Protein AF-T0VIP3-F1 (afdb_monomer_lite)

InterPro domains:
  IPR009057 Homedomain-like superfamily [SSF46689] (3-85)
  IPR052057 IS150/IS1296 orfA-like [PTHR33795] (7-95)
  IPR055247 Insertion element IS150 protein InsJ-like, helix-turn-helix domain [PF13518] (5-44)

Secondary structure (DSSP, 8-state):
-----HHHHHHHTT-S-HHHHHHHHHHHHHHSS------SSPPPTTHHHHHHHT--HHHHHHHHHHHHHHHHHHHHHHHHHHHHHHHHHHHHHHHHHHHSS----------

Sequence (111 aa):
TTDLTYEAVARKFEITNFTLLASWVNHFKIYGEVPISKKRGRRKKLESIASAMTQNPNDSQRIKELEQELRYAQIEVAYLKGLRRLEKNALMNKNQDSSTVSVKPSNSKKS

Structure (mmCIF, N/CA/C/O backbone):
data_AF-T0VIP3-F1
#
_entry.id   AF-T0VIP3-F1
#
loop_
_atom_site.group_PDB
_atom_site.id
_atom_site.type_symbol
_atom_site.label_atom_id
_atom_site.label_alt_id
_atom_site.label_comp_id
_atom_site.label_asym_id
_atom_site.label_entity_id
_atom_site.label_seq_id
_atom_site.pdbx_PDB_ins_code
_atom_site.Cartn_x
_atom_site.Cartn_y
_atom_site.Cartn_z
_atom_site.occupancy
_atom_site.B_iso_or_equiv
_atom_site.auth_seq_id
_atom_site.auth_comp_id
_atom_site.auth_asym_id
_atom_site.auth_atom_id
_atom_site.pdbx_PDB_model_num
ATOM 1 N N . THR A 1 1 ? 4.608 -31.051 -15.604 1.00 46.44 1 THR A N 1
ATOM 2 C CA . THR A 1 1 ? 5.028 -29.848 -16.353 1.00 46.44 1 THR A CA 1
ATOM 3 C C . THR A 1 1 ? 4.479 -29.987 -17.748 1.00 46.44 1 THR A C 1
ATOM 5 O O . THR A 1 1 ? 4.539 -31.079 -18.284 1.00 46.44 1 THR A O 1
ATOM 8 N N . THR A 1 2 ? 3.831 -28.968 -18.309 1.00 54.34 2 THR A N 1
ATOM 9 C CA . THR A 1 2 ? 3.441 -29.034 -19.724 1.00 54.34 2 THR A CA 1
ATOM 10 C C . THR A 1 2 ? 4.723 -28.998 -20.546 1.00 54.34 2 THR A C 1
ATOM 12 O O . THR A 1 2 ? 5.388 -27.961 -20.571 1.00 54.34 2 THR A O 1
ATOM 15 N N . ASP A 1 3 ? 5.090 -30.124 -21.152 1.00 67.62 3 ASP A N 1
ATOM 16 C CA . ASP A 1 3 ? 6.307 -30.274 -21.952 1.00 67.62 3 ASP A CA 1
ATOM 17 C C . ASP A 1 3 ? 6.117 -29.587 -23.309 1.00 67.62 3 ASP A C 1
ATOM 19 O O . ASP A 1 3 ? 5.908 -30.203 -24.350 1.00 67.62 3 ASP A O 1
ATOM 23 N N . LEU A 1 4 ? 6.114 -28.258 -23.275 1.00 77.12 4 LEU A N 1
ATOM 24 C CA . LEU A 1 4 ? 6.092 -27.406 -24.451 1.00 77.12 4 LEU A CA 1
ATOM 25 C C . LEU A 1 4 ? 7.504 -26.890 -24.690 1.00 77.12 4 LEU A C 1
ATOM 27 O O . LEU A 1 4 ? 8.155 -26.369 -23.781 1.00 77.12 4 LEU A O 1
ATOM 31 N N . THR A 1 5 ? 7.978 -27.012 -25.926 1.00 85.69 5 THR A N 1
ATOM 32 C CA . THR A 1 5 ? 9.254 -26.418 -26.316 1.00 85.69 5 THR A CA 1
ATOM 33 C C . THR A 1 5 ? 9.155 -24.894 -26.239 1.00 85.69 5 THR A C 1
ATOM 35 O O . THR A 1 5 ? 8.111 -24.304 -26.536 1.00 85.69 5 THR A O 1
ATOM 38 N N . TYR A 1 6 ? 10.254 -24.228 -25.870 1.00 87.94 6 TYR A N 1
ATOM 39 C CA . TYR A 1 6 ? 10.310 -22.759 -25.849 1.00 87.94 6 TYR A CA 1
ATOM 40 C C . TYR A 1 6 ? 9.940 -22.144 -27.202 1.00 87.94 6 TYR A C 1
ATOM 42 O O . TYR A 1 6 ? 9.376 -21.056 -27.257 1.00 87.94 6 TYR A O 1
ATOM 50 N N . GLU A 1 7 ? 10.205 -22.865 -28.288 1.00 85.69 7 GLU A N 1
ATOM 51 C CA . GLU A 1 7 ? 9.815 -22.481 -29.636 1.00 85.69 7 GLU A CA 1
ATOM 52 C C . GLU A 1 7 ? 8.291 -22.486 -29.834 1.00 85.69 7 GLU A C 1
ATOM 54 O O . GLU A 1 7 ? 7.740 -21.507 -30.336 1.00 85.69 7 GLU A O 1
ATOM 59 N N . ALA A 1 8 ? 7.591 -23.540 -29.402 1.00 87.94 8 ALA A N 1
ATOM 60 C CA . ALA A 1 8 ? 6.133 -23.616 -29.501 1.00 87.94 8 ALA A CA 1
ATOM 61 C C . ALA A 1 8 ? 5.455 -22.499 -28.692 1.00 87.94 8 ALA A C 1
ATOM 63 O O . ALA A 1 8 ? 4.498 -21.876 -29.154 1.00 87.94 8 ALA A O 1
ATOM 64 N N . VAL A 1 9 ? 5.993 -22.202 -27.506 1.00 89.62 9 VAL A N 1
ATOM 65 C CA . VAL A 1 9 ? 5.527 -21.089 -26.672 1.00 89.62 9 VAL A CA 1
ATOM 66 C C . VAL A 1 9 ? 5.791 -19.751 -27.366 1.00 89.62 9 VAL A C 1
ATOM 68 O O . VAL A 1 9 ? 4.882 -18.932 -27.462 1.00 89.62 9 VAL A O 1
ATOM 71 N N . ALA A 1 10 ? 6.990 -19.537 -27.912 1.00 89.00 10 ALA A N 1
ATOM 72 C CA . ALA A 1 10 ? 7.323 -18.301 -28.614 1.00 89.00 10 ALA A CA 1
ATOM 73 C C . ALA A 1 10 ? 6.397 -18.047 -29.813 1.00 89.00 10 ALA A C 1
ATOM 75 O O . ALA A 1 10 ? 5.889 -16.937 -29.951 1.00 89.00 10 ALA A O 1
ATOM 76 N N . ARG A 1 11 ? 6.095 -19.076 -30.620 1.00 88.19 11 ARG A N 1
ATOM 77 C CA . ARG A 1 11 ? 5.150 -18.961 -31.745 1.00 88.19 11 ARG A CA 1
ATOM 78 C C . ARG A 1 11 ? 3.736 -18.606 -31.284 1.00 88.19 11 ARG A C 1
ATOM 80 O O . ARG A 1 11 ? 3.110 -17.742 -31.883 1.00 88.19 11 ARG A O 1
ATOM 87 N N . LYS A 1 12 ? 3.243 -19.231 -30.207 1.00 89.06 12 LYS A N 1
ATOM 88 C CA . LYS A 1 12 ? 1.899 -18.971 -29.657 1.00 89.06 12 LYS A CA 1
ATOM 89 C C . LYS A 1 12 ? 1.711 -17.529 -29.177 1.00 89.06 12 LYS A C 1
ATOM 91 O O . LYS A 1 12 ? 0.593 -17.029 -29.196 1.00 89.06 12 LYS A O 1
ATOM 96 N N . PHE A 1 13 ? 2.781 -16.897 -28.707 1.00 87.81 13 PHE A N 1
ATOM 97 C CA . PHE A 1 13 ? 2.760 -15.531 -28.180 1.00 87.81 13 PHE A CA 1
ATOM 98 C C . PHE A 1 13 ? 3.404 -14.513 -29.128 1.00 87.81 13 PHE A C 1
ATOM 100 O O . PHE A 1 13 ? 3.686 -13.396 -28.703 1.00 87.81 13 PHE A O 1
ATOM 107 N N . GLU A 1 14 ? 3.669 -14.903 -30.381 1.00 86.81 14 GLU A N 1
ATOM 108 C CA . GLU A 1 14 ? 4.295 -14.056 -31.408 1.00 86.81 14 GLU A CA 1
ATOM 109 C C . GLU A 1 14 ? 5.607 -13.398 -30.937 1.00 86.81 14 GLU A C 1
ATOM 111 O O . GLU A 1 14 ? 5.995 -12.306 -31.354 1.00 86.81 14 GLU A O 1
ATOM 116 N N . ILE A 1 15 ? 6.331 -14.086 -30.051 1.00 86.00 15 ILE A N 1
ATOM 117 C CA . ILE A 1 15 ? 7.608 -13.620 -29.526 1.00 86.00 15 ILE A CA 1
ATOM 118 C C . ILE A 1 15 ? 8.668 -13.890 -30.588 1.00 86.00 15 ILE A C 1
ATOM 120 O O . ILE A 1 15 ? 8.992 -15.037 -30.889 1.00 86.00 15 ILE A O 1
ATOM 124 N N . THR A 1 16 ? 9.266 -12.820 -31.111 1.00 81.81 16 THR A N 1
ATOM 125 C CA . THR A 1 16 ? 10.254 -12.888 -32.201 1.00 81.81 16 THR A CA 1
ATOM 126 C C . THR A 1 16 ? 11.498 -13.698 -31.832 1.00 81.81 16 THR A C 1
ATOM 128 O O . THR A 1 16 ? 12.174 -14.237 -32.703 1.00 81.81 16 THR A O 1
ATOM 131 N N . ASN A 1 17 ? 11.828 -13.776 -30.541 1.00 83.44 17 ASN A N 1
ATOM 132 C CA . ASN A 1 17 ? 13.045 -14.417 -30.070 1.00 83.44 17 ASN A CA 1
ATOM 133 C C . ASN A 1 17 ? 12.770 -15.445 -28.960 1.00 83.44 17 ASN A C 1
ATOM 135 O O . ASN A 1 17 ? 12.601 -15.088 -27.796 1.00 83.44 17 ASN A O 1
ATOM 139 N N . PHE A 1 18 ? 12.808 -16.735 -29.296 1.00 84.62 18 PHE A N 1
ATOM 140 C CA . PHE A 1 18 ? 12.657 -17.823 -28.322 1.00 84.62 18 PHE A CA 1
ATOM 141 C C . PHE A 1 18 ? 13.792 -17.864 -27.276 1.00 84.62 18 PHE A C 1
ATOM 143 O O . PHE A 1 18 ? 13.581 -18.335 -26.159 1.00 84.62 18 PHE A O 1
ATOM 150 N N . THR A 1 19 ? 14.986 -17.338 -27.587 1.00 85.38 19 THR A N 1
ATOM 151 C CA . THR A 1 19 ? 16.100 -17.274 -26.617 1.00 85.38 19 THR A CA 1
ATOM 152 C C . THR A 1 19 ? 15.817 -16.282 -25.485 1.00 85.38 19 THR A C 1
ATOM 154 O O . THR A 1 19 ? 16.252 -16.496 -24.353 1.00 85.38 19 THR A O 1
ATOM 157 N N . LEU A 1 20 ? 15.009 -15.246 -25.751 1.00 85.00 20 LEU A N 1
ATOM 158 C CA . LEU A 1 20 ? 14.534 -14.309 -24.731 1.00 85.00 20 LEU A CA 1
ATOM 159 C C . LEU A 1 20 ? 13.661 -15.026 -23.696 1.00 85.00 20 LEU A C 1
ATOM 161 O O . LEU A 1 20 ? 13.815 -14.805 -22.497 1.00 85.00 20 LEU A O 1
ATOM 165 N N . LEU A 1 21 ? 12.806 -15.943 -24.155 1.00 87.88 21 LEU A N 1
ATOM 166 C CA . LEU A 1 21 ? 11.950 -16.744 -23.285 1.00 87.88 21 LEU A CA 1
ATOM 167 C C . LEU A 1 21 ? 12.778 -17.662 -22.373 1.00 87.88 21 LEU A C 1
ATOM 169 O O . LEU A 1 21 ? 12.521 -17.725 -21.172 1.00 87.88 21 LEU A O 1
ATOM 173 N N . ALA A 1 22 ? 13.809 -18.319 -22.912 1.00 87.88 22 ALA A N 1
ATOM 174 C CA . ALA A 1 22 ? 14.718 -19.144 -22.114 1.00 87.88 22 ALA A CA 1
ATOM 175 C C . ALA A 1 22 ? 15.463 -18.317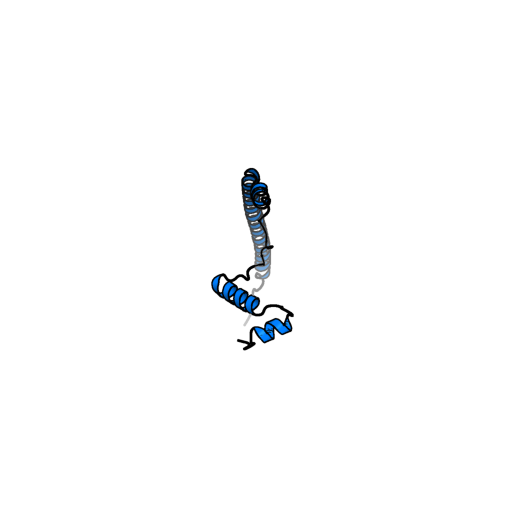 -21.047 1.00 87.88 22 ALA A C 1
ATOM 177 O O . ALA A 1 22 ? 15.582 -18.746 -19.898 1.00 87.88 22 ALA A O 1
ATOM 178 N N . SER A 1 23 ? 15.906 -17.104 -21.399 1.00 87.19 23 SER A N 1
ATOM 179 C CA . SER A 1 23 ? 16.529 -16.167 -20.456 1.00 87.19 23 SER A CA 1
ATOM 180 C C . SER A 1 23 ? 15.569 -15.750 -19.337 1.00 87.19 23 SER A C 1
ATOM 182 O O . SER A 1 23 ? 15.944 -15.801 -18.166 1.00 87.19 23 SER A O 1
ATOM 184 N N . TRP A 1 24 ? 14.318 -15.412 -19.667 1.00 90.25 24 TRP A N 1
ATOM 185 C CA . TRP A 1 24 ? 13.288 -15.065 -18.683 1.00 90.25 24 TRP A CA 1
ATOM 186 C C . TRP A 1 24 ? 12.979 -16.209 -17.726 1.00 90.25 24 TRP A C 1
ATOM 188 O O . TRP A 1 24 ? 12.898 -15.985 -16.521 1.00 90.25 24 TRP A O 1
ATOM 198 N N . VAL A 1 25 ? 12.856 -17.433 -18.241 1.00 89.88 25 VAL A N 1
ATOM 199 C CA . VAL A 1 25 ? 12.607 -18.612 -17.405 1.00 89.88 25 VAL A CA 1
ATOM 200 C C . VAL A 1 25 ? 13.785 -18.886 -16.477 1.00 89.88 25 VAL A C 1
ATOM 202 O O . VAL A 1 25 ? 13.574 -19.186 -15.304 1.00 89.88 25 VAL A O 1
ATOM 205 N N . ASN A 1 26 ? 15.023 -18.739 -16.954 1.00 90.25 26 ASN A N 1
ATOM 206 C CA . ASN A 1 26 ? 16.197 -18.874 -16.096 1.00 90.25 26 ASN A CA 1
ATOM 207 C C . ASN A 1 26 ? 16.238 -17.791 -15.006 1.00 90.25 26 ASN A C 1
ATOM 209 O O . ASN A 1 26 ? 16.473 -18.087 -13.840 1.00 90.25 26 ASN A O 1
ATOM 213 N N . HIS A 1 27 ? 15.952 -16.542 -15.368 1.00 88.75 27 HIS A N 1
ATOM 214 C CA . HIS A 1 27 ? 15.947 -15.428 -14.427 1.00 88.75 27 HIS A CA 1
ATOM 215 C C . HIS A 1 27 ? 14.858 -15.586 -13.358 1.00 88.75 27 HIS A C 1
ATOM 217 O O . HIS A 1 27 ? 15.127 -15.411 -12.175 1.00 88.75 27 HIS A O 1
ATOM 223 N N . PHE A 1 28 ? 13.662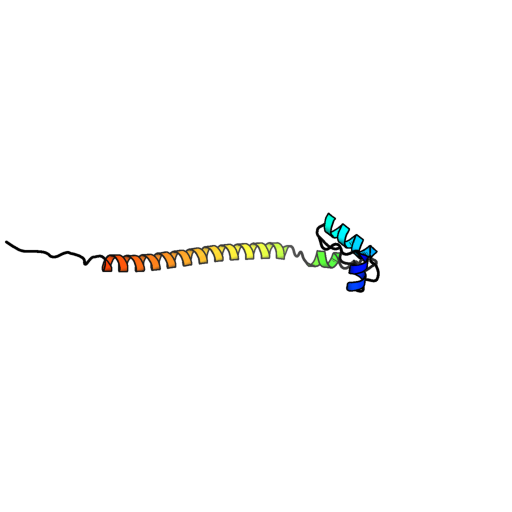 -16.024 -13.753 1.00 90.50 28 PHE A N 1
ATOM 224 C CA . PHE A 1 28 ? 12.584 -16.333 -12.820 1.00 90.50 28 PHE A CA 1
ATOM 2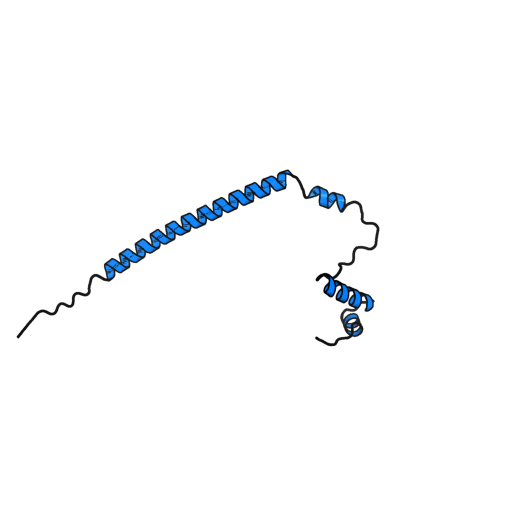25 C C . PHE A 1 28 ? 12.953 -17.475 -11.864 1.00 90.50 28 PHE A C 1
ATOM 227 O O . PHE A 1 28 ? 12.655 -17.397 -10.679 1.00 90.50 28 PHE A O 1
ATOM 234 N N . LYS A 1 29 ? 13.652 -18.515 -12.339 1.00 91.62 29 LYS A N 1
ATOM 235 C CA . LYS A 1 29 ? 14.128 -19.608 -11.472 1.00 91.62 29 LYS A CA 1
ATOM 236 C C . LYS A 1 29 ? 15.136 -19.142 -10.421 1.00 91.62 29 LYS A C 1
ATOM 238 O O . LYS A 1 29 ? 15.141 -19.684 -9.324 1.00 91.62 29 LYS A O 1
ATOM 243 N N . ILE A 1 30 ? 15.993 -18.179 -10.762 1.00 91.38 30 ILE A N 1
ATOM 244 C CA . ILE A 1 30 ? 17.053 -17.693 -9.868 1.00 91.38 30 ILE A CA 1
ATOM 245 C C . ILE A 1 30 ? 16.520 -16.632 -8.897 1.00 91.38 30 ILE A C 1
ATOM 247 O O . ILE A 1 30 ? 16.837 -16.676 -7.713 1.00 91.38 30 ILE A O 1
ATOM 251 N N . TYR A 1 31 ? 15.721 -15.684 -9.388 1.00 90.69 31 TYR A N 1
ATOM 252 C CA . TYR A 1 31 ? 15.339 -14.480 -8.641 1.00 90.69 31 TYR A CA 1
ATOM 253 C C . TYR A 1 31 ? 13.857 -14.435 -8.246 1.00 90.69 31 TYR A C 1
ATOM 255 O O . TYR A 1 31 ? 13.455 -13.551 -7.499 1.00 90.69 31 TYR A O 1
ATOM 263 N N . GLY A 1 32 ? 13.025 -15.349 -8.751 1.00 91.38 32 GLY A N 1
ATOM 264 C CA . GLY A 1 32 ? 11.571 -15.320 -8.552 1.00 91.38 32 GLY A CA 1
ATOM 265 C C . GLY A 1 32 ? 10.850 -14.238 -9.363 1.00 91.38 32 GLY A C 1
ATOM 266 O O . GLY A 1 32 ? 9.634 -14.098 -9.254 1.00 91.38 32 GLY A O 1
ATOM 267 N N . GLU A 1 33 ? 11.572 -13.484 -10.197 1.00 87.50 33 GLU A N 1
ATOM 268 C CA . GLU A 1 33 ? 11.028 -12.384 -10.990 1.00 87.50 33 GLU A CA 1
ATOM 269 C C . GLU A 1 33 ? 11.533 -12.392 -12.441 1.00 87.50 33 GLU A C 1
ATOM 271 O O . GLU A 1 33 ? 12.704 -12.653 -12.746 1.00 87.50 33 GLU A O 1
ATOM 276 N N . VAL A 1 34 ? 10.619 -12.096 -13.369 1.00 84.94 34 VAL A N 1
ATOM 277 C CA . VAL A 1 34 ? 10.943 -11.925 -14.790 1.00 84.94 34 VAL A CA 1
ATOM 278 C C . VAL A 1 34 ? 11.530 -10.525 -14.982 1.00 84.94 34 VAL A C 1
ATOM 280 O O . VAL A 1 34 ? 10.933 -9.546 -14.528 1.00 84.94 34 VAL A O 1
ATOM 283 N N . PRO A 1 35 ? 12.678 -10.385 -15.665 1.00 78.50 35 PRO A N 1
ATOM 284 C CA . PRO A 1 35 ? 13.313 -9.091 -15.821 1.00 78.50 35 PRO A CA 1
ATOM 285 C C . PRO A 1 35 ? 12.461 -8.218 -16.744 1.00 78.50 35 PRO A C 1
ATOM 287 O O . PRO A 1 35 ? 12.311 -8.502 -17.934 1.00 78.50 35 PRO A O 1
ATOM 290 N N . ILE A 1 36 ? 11.924 -7.121 -16.207 1.00 78.19 36 ILE A N 1
ATOM 291 C CA . ILE A 1 36 ? 11.248 -6.102 -17.012 1.00 78.19 36 ILE A CA 1
ATOM 292 C C . ILE A 1 36 ? 12.304 -5.475 -17.920 1.00 78.19 36 ILE A C 1
ATOM 294 O O . ILE A 1 36 ? 13.326 -4.976 -17.441 1.00 78.19 36 ILE A O 1
ATOM 298 N N . SER A 1 37 ? 12.067 -5.519 -19.235 1.00 68.38 37 SER A N 1
ATOM 299 C CA . SER A 1 37 ? 12.963 -4.945 -20.240 1.00 68.38 37 SER A CA 1
ATOM 300 C C . SER A 1 37 ? 13.259 -3.483 -19.903 1.00 68.38 37 SER A C 1
ATOM 302 O O . SER A 1 37 ? 12.450 -2.586 -20.153 1.00 68.38 37 SER A O 1
ATOM 304 N N . LYS A 1 38 ? 14.440 -3.225 -19.332 1.00 68.19 38 LYS A N 1
ATOM 305 C CA . LYS A 1 38 ? 14.913 -1.865 -19.078 1.00 68.19 38 LYS A CA 1
ATOM 306 C C . LYS A 1 38 ? 15.101 -1.207 -20.439 1.00 68.19 38 LYS A C 1
ATOM 308 O O . LYS A 1 38 ? 15.772 -1.771 -21.302 1.00 68.19 38 LYS A O 1
ATOM 313 N N . LYS A 1 39 ? 14.493 -0.032 -20.646 1.00 64.31 39 LYS A N 1
ATOM 314 C CA . LYS A 1 39 ? 14.637 0.730 -21.895 1.00 64.31 39 LYS A CA 1
ATOM 315 C C . LYS A 1 39 ? 16.128 0.843 -22.224 1.00 64.31 39 LYS A C 1
ATOM 317 O O . LYS A 1 39 ? 16.887 1.434 -21.457 1.00 64.31 39 LYS A O 1
ATOM 322 N N . ARG A 1 40 ? 16.549 0.219 -23.327 1.00 57.22 40 ARG A N 1
ATOM 323 C CA . ARG A 1 40 ? 17.939 0.212 -23.791 1.00 57.22 40 ARG A CA 1
ATOM 324 C C . ARG A 1 40 ? 18.367 1.659 -24.052 1.00 57.22 40 ARG A C 1
ATOM 326 O O . ARG A 1 40 ? 17.837 2.307 -24.947 1.00 57.22 40 ARG A O 1
ATOM 333 N N . GLY A 1 41 ? 19.288 2.170 -23.237 1.00 66.56 41 GLY A N 1
ATOM 334 C CA . GLY A 1 41 ? 19.774 3.549 -23.298 1.00 66.56 41 GLY A CA 1
ATOM 335 C C . GLY A 1 41 ? 20.421 4.006 -21.987 1.00 66.56 41 GLY A C 1
ATOM 336 O O . GLY A 1 41 ? 20.298 3.353 -20.950 1.00 66.56 41 GLY A O 1
ATOM 337 N N . ARG A 1 42 ? 21.124 5.145 -22.026 1.00 66.75 42 ARG A N 1
ATOM 338 C CA . ARG A 1 42 ? 21.672 5.815 -20.835 1.00 66.75 42 ARG A CA 1
ATOM 339 C C . ARG A 1 42 ? 20.508 6.165 -19.906 1.00 66.75 42 ARG A C 1
ATOM 341 O O . ARG A 1 42 ? 19.602 6.885 -20.325 1.00 66.75 42 ARG A O 1
ATOM 348 N N . ARG A 1 43 ? 20.519 5.680 -18.656 1.00 61.50 43 ARG A N 1
ATOM 349 C CA . ARG A 1 43 ? 19.528 6.112 -17.658 1.00 61.50 43 ARG A CA 1
ATOM 350 C C . ARG A 1 43 ? 19.567 7.640 -17.594 1.00 61.50 43 ARG A C 1
ATOM 352 O O . ARG A 1 43 ? 20.631 8.211 -17.348 1.00 61.50 43 ARG A O 1
ATOM 359 N N . LYS A 1 44 ? 18.441 8.315 -17.854 1.00 58.94 44 LYS A N 1
ATOM 360 C CA . LYS A 1 44 ? 18.346 9.751 -17.571 1.00 58.94 44 LYS A CA 1
ATOM 361 C C . LYS A 1 44 ? 18.588 9.915 -16.069 1.00 58.94 44 LYS A C 1
ATOM 363 O O . LYS A 1 44 ? 18.062 9.135 -15.277 1.00 58.94 44 LYS A O 1
ATOM 368 N N . LYS A 1 45 ? 19.382 10.915 -15.682 1.00 58.69 45 LYS A N 1
ATOM 369 C CA . LYS A 1 45 ? 19.597 11.359 -14.294 1.00 58.69 45 LYS A CA 1
ATOM 370 C C . LYS A 1 45 ? 18.302 11.987 -13.740 1.00 58.69 45 LYS A C 1
ATOM 372 O O . LYS A 1 45 ? 18.258 13.158 -13.410 1.00 58.69 45 LYS A O 1
ATOM 377 N N . LEU A 1 46 ? 17.214 11.228 -13.773 1.00 57.12 46 LEU A N 1
ATOM 378 C CA . LEU A 1 46 ? 15.886 11.562 -13.260 1.00 57.12 46 LEU A CA 1
ATOM 379 C C . LEU A 1 46 ? 15.474 10.547 -12.190 1.00 57.12 46 LEU A C 1
ATOM 381 O O . LEU A 1 46 ? 14.813 10.925 -11.236 1.00 57.12 46 LEU A O 1
ATOM 385 N N . GLU A 1 47 ? 15.966 9.306 -12.265 1.00 55.12 47 GLU A N 1
ATOM 386 C CA . GLU A 1 47 ? 15.796 8.300 -11.202 1.00 55.12 47 GLU A CA 1
ATOM 387 C C . GLU A 1 47 ? 16.427 8.756 -9.872 1.00 55.12 47 GLU A C 1
ATOM 389 O O . GLU A 1 47 ? 15.879 8.508 -8.805 1.00 55.12 47 GLU A O 1
ATOM 394 N N . SER A 1 48 ? 17.538 9.509 -9.915 1.00 53.72 48 SER A N 1
ATOM 395 C CA . SER A 1 48 ? 18.128 10.084 -8.695 1.00 53.72 48 SER A CA 1
ATOM 396 C C . SER A 1 48 ? 17.297 11.226 -8.110 1.00 53.72 48 SER A C 1
ATOM 398 O O . SER A 1 48 ? 17.447 11.533 -6.936 1.00 53.72 48 SER A O 1
ATOM 400 N N . ILE A 1 49 ? 16.456 11.877 -8.921 1.00 54.38 49 ILE A N 1
ATOM 401 C CA . ILE A 1 49 ? 15.558 12.943 -8.463 1.00 54.38 49 ILE A CA 1
ATOM 402 C C . ILE A 1 49 ? 14.279 12.311 -7.910 1.00 54.38 49 ILE A C 1
ATOM 404 O O . ILE A 1 49 ? 13.834 12.712 -6.846 1.00 54.38 49 ILE A O 1
ATOM 408 N N . ALA A 1 50 ? 13.747 11.266 -8.552 1.00 54.88 50 ALA A N 1
ATOM 409 C CA . ALA A 1 50 ? 12.581 10.532 -8.061 1.00 54.88 50 ALA A CA 1
ATOM 410 C C . ALA A 1 50 ? 12.828 9.889 -6.683 1.00 54.88 50 ALA A C 1
ATOM 412 O O . ALA A 1 50 ? 11.994 10.042 -5.799 1.00 54.88 50 ALA A O 1
ATOM 413 N N . SER A 1 51 ? 13.992 9.262 -6.456 1.00 52.91 51 SER A N 1
ATOM 414 C CA . SER A 1 51 ? 14.350 8.739 -5.124 1.00 52.91 51 SER A CA 1
ATOM 415 C C . SER A 1 51 ? 14.675 9.827 -4.093 1.00 52.91 51 SER A C 1
ATOM 417 O O . SER A 1 51 ? 14.540 9.577 -2.899 1.00 52.91 51 SER A O 1
ATOM 419 N N . ALA A 1 52 ? 15.089 11.023 -4.524 1.00 53.59 52 ALA A N 1
ATOM 420 C CA . ALA A 1 52 ? 15.341 12.154 -3.627 1.00 53.59 52 ALA A CA 1
ATOM 421 C C . ALA A 1 52 ? 14.059 12.935 -3.273 1.00 53.59 52 ALA A C 1
ATOM 423 O O . ALA A 1 52 ? 13.998 13.557 -2.219 1.00 53.59 52 ALA A O 1
ATOM 424 N N . MET A 1 53 ? 13.029 12.887 -4.124 1.00 53.84 53 MET A N 1
ATOM 425 C CA . MET A 1 53 ? 11.768 13.615 -3.932 1.00 53.84 53 MET A CA 1
ATOM 426 C C . MET A 1 53 ? 10.833 12.942 -2.915 1.00 53.84 53 MET A C 1
ATOM 428 O O . MET A 1 53 ? 9.931 13.586 -2.394 1.00 53.84 53 MET A O 1
ATOM 432 N N . THR A 1 54 ? 11.015 11.648 -2.636 1.00 55.50 54 THR A N 1
ATOM 433 C CA . THR A 1 54 ? 10.062 10.837 -1.854 1.00 55.50 54 THR A CA 1
ATOM 434 C C . THR A 1 54 ? 10.427 10.651 -0.387 1.00 55.50 54 THR A C 1
ATOM 436 O O . THR A 1 54 ? 9.773 9.872 0.298 1.00 55.50 54 THR A O 1
ATOM 439 N N . GLN A 1 55 ? 11.482 11.289 0.112 1.00 58.16 55 GLN A N 1
ATOM 440 C CA . GLN A 1 55 ? 11.906 11.151 1.507 1.00 58.16 55 GLN A CA 1
ATOM 441 C C . GLN A 1 55 ? 12.027 12.539 2.130 1.00 58.16 55 GLN A C 1
ATOM 443 O O . GLN A 1 55 ? 13.125 13.001 2.435 1.00 58.16 55 GLN A O 1
ATOM 448 N N . ASN A 1 56 ? 10.896 13.233 2.289 1.00 68.44 56 ASN A N 1
ATOM 449 C CA . ASN A 1 56 ? 10.884 14.395 3.162 1.00 68.44 56 ASN A CA 1
ATOM 450 C C . ASN A 1 56 ? 11.065 13.862 4.596 1.00 68.44 56 ASN A C 1
ATOM 452 O O . ASN A 1 56 ? 10.256 13.041 5.036 1.00 68.44 56 ASN A O 1
ATOM 456 N N . PRO A 1 57 ? 12.119 14.242 5.337 1.00 66.25 57 PRO A N 1
ATOM 457 C CA . PRO A 1 57 ? 12.349 13.728 6.690 1.00 66.25 57 PRO A CA 1
ATOM 458 C C . PRO A 1 57 ? 11.155 13.988 7.624 1.00 66.25 57 PRO A C 1
ATOM 460 O O . PRO A 1 57 ? 10.889 13.187 8.522 1.00 66.25 57 PRO A O 1
ATOM 463 N N . ASN A 1 58 ? 10.384 15.045 7.348 1.00 79.12 58 ASN A N 1
ATOM 464 C CA . ASN A 1 58 ? 9.148 15.365 8.056 1.00 79.12 58 ASN A CA 1
ATOM 465 C C . ASN A 1 58 ? 8.025 14.350 7.786 1.00 79.12 58 ASN A C 1
ATOM 467 O O . ASN A 1 58 ? 7.238 14.070 8.688 1.00 79.12 58 ASN A O 1
ATOM 471 N N . ASP A 1 59 ? 7.966 13.746 6.594 1.00 84.62 59 ASP A N 1
ATOM 472 C CA . ASP A 1 59 ? 6.944 12.743 6.268 1.00 84.62 59 ASP A CA 1
ATOM 473 C C . ASP A 1 59 ? 7.126 11.495 7.134 1.00 84.62 59 ASP A C 1
ATOM 475 O O . ASP A 1 59 ? 6.150 10.927 7.610 1.00 84.62 59 ASP A O 1
ATOM 479 N N . SER A 1 60 ? 8.371 11.096 7.422 1.00 86.56 60 SER A N 1
ATOM 480 C CA . SER A 1 60 ? 8.633 9.951 8.304 1.00 86.56 60 SER A CA 1
ATOM 481 C C . SER A 1 60 ? 8.137 10.195 9.731 1.00 86.56 60 SER A C 1
ATOM 483 O O . SER A 1 60 ? 7.585 9.290 10.358 1.00 86.56 60 SER A O 1
ATOM 485 N N . GLN A 1 61 ? 8.308 11.415 10.246 1.00 90.75 61 GLN A N 1
ATOM 486 C CA . GLN A 1 61 ? 7.795 11.799 11.563 1.00 90.75 61 GLN A CA 1
ATOM 487 C C . GLN A 1 61 ? 6.268 11.842 11.557 1.00 90.75 61 GLN A C 1
ATOM 489 O O . GLN A 1 61 ? 5.637 11.232 12.418 1.00 90.75 61 GLN A O 1
ATOM 494 N N . ARG A 1 62 ? 5.676 12.460 10.530 1.00 93.94 62 ARG A N 1
ATOM 495 C CA . ARG A 1 62 ? 4.225 12.549 10.380 1.00 93.94 62 ARG A CA 1
ATOM 496 C C . ARG A 1 62 ? 3.560 11.178 10.261 1.00 93.94 62 ARG A C 1
ATOM 498 O O . ARG A 1 62 ? 2.499 10.961 10.837 1.00 93.94 62 ARG A O 1
ATOM 505 N N . ILE A 1 63 ? 4.186 10.243 9.545 1.00 94.12 63 ILE A N 1
ATOM 506 C CA . ILE A 1 63 ? 3.713 8.857 9.440 1.00 94.12 63 ILE A CA 1
ATOM 507 C C . ILE A 1 63 ? 3.714 8.193 10.821 1.00 94.12 6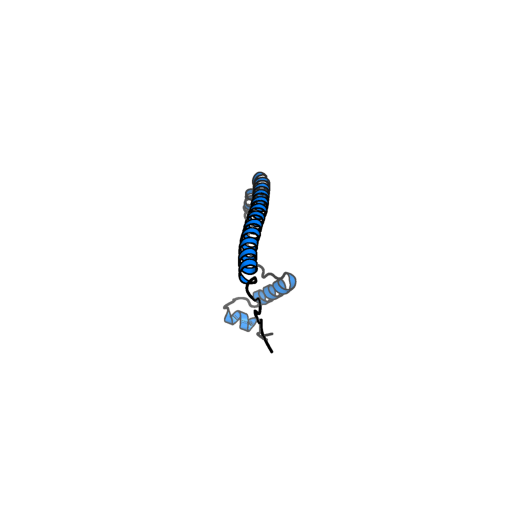3 ILE A C 1
ATOM 509 O O . ILE A 1 63 ? 2.703 7.610 11.202 1.00 94.12 63 ILE A O 1
ATOM 513 N N . LYS A 1 64 ? 4.794 8.330 11.603 1.00 95.38 64 LYS A N 1
ATOM 514 C CA . LYS A 1 64 ? 4.871 7.758 12.961 1.00 95.38 64 LYS A CA 1
ATOM 515 C C . LYS A 1 64 ? 3.798 8.315 13.898 1.00 95.38 64 LYS A C 1
ATOM 517 O O . LYS A 1 64 ? 3.209 7.551 14.658 1.00 95.38 64 LYS A O 1
ATOM 522 N N . GLU A 1 65 ? 3.533 9.620 13.838 1.00 96.50 65 GLU A N 1
ATOM 523 C CA . GLU A 1 6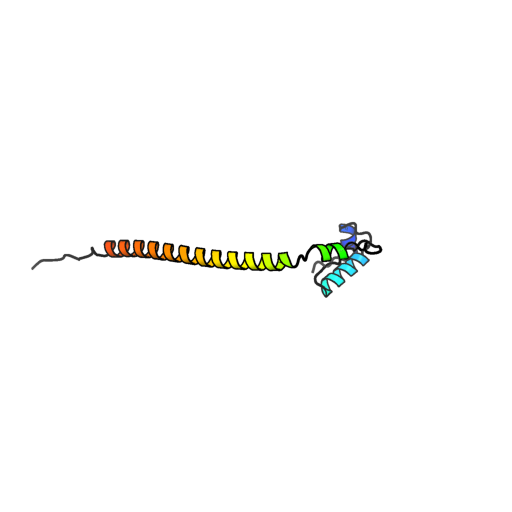5 ? 2.454 10.255 14.607 1.00 96.50 65 GLU A CA 1
ATOM 524 C C . GLU A 1 65 ? 1.090 9.657 14.248 1.00 96.50 65 GLU A C 1
ATOM 526 O O . GLU A 1 65 ? 0.357 9.212 15.131 1.00 96.50 65 GLU A O 1
ATOM 531 N N . LEU A 1 66 ? 0.775 9.568 12.951 1.00 97.94 66 LEU A N 1
ATOM 532 C CA . LEU A 1 66 ? -0.495 9.009 12.481 1.00 97.94 66 LEU A CA 1
ATOM 533 C C . LEU A 1 66 ? -0.647 7.528 12.844 1.00 97.94 66 LEU A C 1
ATOM 535 O O . LEU A 1 66 ? -1.730 7.090 13.229 1.00 97.94 66 LEU A O 1
ATOM 539 N N . GLU A 1 67 ? 0.429 6.745 12.761 1.00 97.38 67 GLU A N 1
ATOM 540 C CA . GLU A 1 67 ? 0.429 5.347 13.200 1.00 97.38 67 GLU A CA 1
ATOM 541 C C . GLU A 1 67 ? 0.144 5.222 14.701 1.00 97.38 67 GLU A C 1
ATOM 543 O O . GLU A 1 67 ? -0.576 4.312 15.124 1.00 97.38 67 GLU A O 1
ATOM 548 N N . GLN A 1 68 ? 0.685 6.130 15.513 1.00 98.12 68 GLN A N 1
ATOM 549 C CA . GLN A 1 68 ? 0.449 6.155 16.951 1.00 98.12 68 GLN A CA 1
ATOM 550 C C . GLN A 1 68 ? -0.997 6.548 17.283 1.00 98.12 68 GLN A C 1
ATOM 552 O O . GLN A 1 68 ? -1.642 5.865 18.082 1.00 98.12 68 GLN A O 1
ATOM 557 N N . GLU A 1 69 ? -1.530 7.592 16.646 1.00 97.88 69 GLU A N 1
ATOM 558 C CA . GLU A 1 69 ? -2.935 7.996 16.783 1.00 97.88 69 GLU A CA 1
ATOM 559 C C . GLU A 1 69 ? -3.884 6.853 16.401 1.00 97.88 69 GLU A C 1
ATOM 561 O O . GLU A 1 69 ? -4.832 6.547 17.129 1.00 97.88 69 GLU A O 1
ATOM 566 N N . LEU A 1 70 ? -3.591 6.156 15.301 1.00 98.31 70 LEU A N 1
ATOM 567 C CA . LEU A 1 70 ? -4.389 5.028 14.834 1.00 98.31 70 LEU A CA 1
ATOM 568 C C . LEU A 1 70 ? -4.380 3.872 15.843 1.00 98.31 70 LEU A C 1
ATOM 570 O O . LEU A 1 70 ? -5.435 3.296 16.118 1.00 98.31 70 LEU A O 1
ATOM 574 N N . ARG A 1 71 ? -3.226 3.556 16.444 1.00 98.25 71 ARG A N 1
ATOM 575 C CA . ARG A 1 71 ? -3.131 2.545 17.513 1.00 98.25 71 ARG A CA 1
ATOM 576 C C . ARG A 1 71 ? -3.972 2.925 18.728 1.00 98.25 71 ARG A C 1
ATOM 578 O O . ARG A 1 71 ? -4.712 2.079 19.228 1.00 98.25 71 ARG A O 1
ATOM 585 N N . TYR A 1 72 ? -3.902 4.178 19.181 1.00 98.38 72 TYR A N 1
ATOM 586 C CA . TYR A 1 72 ? -4.726 4.645 20.298 1.00 98.38 72 TYR A CA 1
ATOM 587 C C . TYR A 1 72 ? -6.220 4.544 19.984 1.00 98.38 72 TYR A C 1
ATOM 589 O O . TYR A 1 72 ? -6.975 3.991 20.782 1.00 98.38 72 TYR A O 1
ATOM 597 N N . ALA A 1 73 ? -6.641 4.982 18.796 1.00 98.38 73 ALA A N 1
ATOM 598 C CA . ALA A 1 73 ? -8.035 4.887 18.372 1.00 98.38 73 ALA A CA 1
ATOM 599 C C . ALA A 1 73 ? -8.527 3.429 18.302 1.00 98.38 73 ALA A C 1
ATOM 601 O O . ALA A 1 73 ? -9.654 3.130 18.698 1.00 98.38 73 ALA A O 1
ATOM 602 N N . GLN A 1 74 ? -7.690 2.497 17.837 1.00 98.38 74 GLN A N 1
ATOM 603 C CA . GLN A 1 74 ? -8.023 1.070 17.816 1.00 98.38 74 GLN A CA 1
ATOM 604 C C . GLN A 1 74 ? -8.218 0.493 19.221 1.00 98.38 74 GLN A C 1
ATOM 606 O O . GLN A 1 74 ? -9.170 -0.263 19.433 1.00 98.38 74 GLN A O 1
ATOM 611 N N . ILE A 1 75 ? -7.346 0.855 20.167 1.00 98.50 75 ILE A N 1
ATOM 612 C CA . ILE A 1 75 ? -7.454 0.434 21.569 1.00 98.50 75 ILE A CA 1
ATOM 613 C C . ILE A 1 75 ? -8.748 0.976 22.181 1.00 98.50 75 ILE A C 1
ATOM 615 O O . ILE A 1 75 ? -9.519 0.199 22.744 1.00 98.50 75 ILE A O 1
ATOM 619 N N . GLU A 1 76 ? -9.033 2.267 22.004 1.00 97.88 76 GLU A N 1
ATOM 620 C CA . GLU A 1 76 ? -10.247 2.909 22.521 1.00 97.88 76 GLU A CA 1
ATOM 621 C C . GLU A 1 76 ? -11.515 2.244 21.965 1.00 97.88 76 GLU A C 1
ATOM 623 O O . GLU A 1 76 ? -12.415 1.841 22.701 1.00 97.88 76 GLU A O 1
ATOM 628 N N . VAL A 1 77 ? -11.567 2.022 20.649 1.00 98.19 77 VAL A N 1
ATOM 629 C CA . VAL A 1 77 ? -12.703 1.349 20.007 1.00 98.19 77 VAL A CA 1
ATOM 630 C C . VAL A 1 77 ? -12.870 -0.084 20.514 1.00 98.19 77 VAL A C 1
ATOM 632 O O . VAL A 1 77 ? -14.003 -0.536 20.708 1.00 98.19 77 VAL A O 1
ATOM 635 N N . ALA A 1 78 ? -11.776 -0.823 20.707 1.00 97.94 78 ALA A N 1
ATOM 636 C CA . ALA A 1 78 ? -11.828 -2.175 21.255 1.00 97.94 78 ALA A CA 1
ATOM 637 C C . ALA A 1 78 ? -12.350 -2.173 22.700 1.00 97.94 78 ALA A C 1
ATOM 639 O O . ALA A 1 78 ? -13.225 -2.979 23.028 1.00 97.94 78 ALA A O 1
ATOM 640 N N . TYR A 1 79 ? -11.883 -1.232 23.521 1.00 97.81 79 TYR A N 1
ATOM 641 C CA . TYR A 1 79 ? -12.317 -1.049 24.902 1.00 97.81 79 TYR A CA 1
ATOM 642 C C . TYR A 1 79 ? -13.816 -0.727 24.997 1.00 97.81 79 TYR A C 1
ATOM 644 O O . TYR A 1 79 ? -14.566 -1.460 25.647 1.00 97.81 79 TYR A O 1
ATOM 652 N N . LEU A 1 80 ? -14.297 0.275 24.254 1.00 98.12 80 LEU A N 1
ATOM 653 C CA . LEU A 1 80 ? -15.714 0.658 24.230 1.00 98.12 80 LEU A CA 1
ATOM 654 C C . LEU A 1 80 ? -16.618 -0.471 23.710 1.00 98.12 80 LEU A C 1
ATOM 656 O O . LEU A 1 80 ? -17.718 -0.699 24.223 1.00 98.12 80 LEU A O 1
ATOM 660 N N . LYS A 1 81 ? -16.159 -1.225 22.702 1.00 97.69 81 LYS A N 1
ATOM 661 C CA . LYS A 1 81 ? -16.865 -2.429 22.232 1.00 97.69 81 LYS A CA 1
ATOM 662 C C . LYS A 1 81 ? -16.904 -3.515 23.309 1.00 97.69 81 LYS A C 1
ATOM 664 O O . LYS A 1 81 ? -17.910 -4.219 23.399 1.00 97.69 81 LYS A O 1
ATOM 669 N N . GLY A 1 82 ? -15.845 -3.657 24.102 1.00 96.06 82 GLY A N 1
ATOM 670 C CA . GLY A 1 82 ? -15.782 -4.563 25.248 1.00 96.06 82 GLY A CA 1
ATOM 671 C C . GLY A 1 82 ? -16.826 -4.221 26.308 1.00 96.06 82 GLY A C 1
ATOM 672 O O . GLY A 1 82 ? -17.628 -5.084 26.668 1.00 96.06 82 GLY A O 1
ATOM 673 N N . LEU A 1 83 ? -16.897 -2.953 26.723 1.00 96.25 83 LEU A N 1
ATOM 674 C CA . LEU A 1 83 ? -17.894 -2.475 27.688 1.00 96.25 83 LEU A CA 1
ATOM 675 C C . LEU A 1 83 ? -19.326 -2.745 27.215 1.00 96.25 83 LEU A C 1
ATOM 677 O O . LEU A 1 83 ? -20.118 -3.346 27.937 1.00 96.25 83 LEU A O 1
ATOM 681 N N . ARG A 1 84 ? -19.634 -2.426 25.954 1.00 94.94 84 ARG A N 1
ATOM 682 C CA . ARG A 1 84 ? -20.967 -2.676 25.385 1.00 94.94 84 ARG A CA 1
ATOM 683 C C . ARG A 1 84 ? -21.343 -4.161 25.385 1.00 94.94 84 ARG A C 1
ATOM 685 O O . ARG A 1 84 ? -22.508 -4.511 25.571 1.00 94.94 84 ARG A O 1
ATOM 692 N N . ARG A 1 85 ? -20.375 -5.054 25.145 1.00 94.19 85 ARG A N 1
ATOM 693 C CA . ARG A 1 85 ? -20.600 -6.508 25.214 1.00 94.19 85 ARG A CA 1
ATOM 694 C C . ARG A 1 85 ? -20.889 -6.949 26.645 1.00 94.19 85 ARG A C 1
ATOM 696 O O . ARG A 1 85 ? -21.808 -7.739 26.837 1.00 94.19 85 ARG A O 1
ATOM 703 N N . LEU A 1 86 ? -20.150 -6.429 27.623 1.00 93.56 86 LEU A N 1
ATOM 704 C CA . LEU A 1 86 ? -20.375 -6.724 29.039 1.00 93.56 86 LEU A CA 1
ATOM 705 C C . LEU A 1 86 ? -21.768 -6.279 29.490 1.00 93.56 86 LEU A C 1
ATOM 707 O O . LEU A 1 86 ? -22.505 -7.085 30.052 1.00 93.56 86 LEU A O 1
ATOM 711 N N . GLU A 1 87 ? -22.166 -5.049 29.167 1.00 92.56 87 GLU A N 1
ATOM 712 C CA . GLU A 1 87 ? -23.503 -4.528 29.477 1.00 92.56 87 GLU A CA 1
ATOM 713 C C . GLU A 1 87 ? -24.611 -5.377 28.843 1.00 92.56 87 GLU A C 1
ATOM 715 O O . GLU A 1 87 ? -25.564 -5.779 29.515 1.00 92.56 87 GLU A O 1
ATOM 720 N N . LYS A 1 88 ? -24.472 -5.711 27.551 1.00 91.94 88 LYS A N 1
ATOM 721 C CA . LYS A 1 88 ? -25.435 -6.566 26.845 1.00 91.94 88 LYS A CA 1
ATOM 722 C C . LYS A 1 88 ? -25.527 -7.958 27.477 1.00 91.94 88 LYS A C 1
ATOM 724 O O . LYS A 1 88 ? -26.630 -8.480 27.617 1.00 91.94 88 LYS A O 1
ATOM 729 N N . ASN A 1 89 ? -24.403 -8.555 27.869 1.00 87.81 89 ASN A N 1
ATOM 730 C CA . ASN A 1 89 ? -24.376 -9.877 28.495 1.00 87.81 89 ASN A CA 1
ATOM 731 C C . ASN A 1 89 ? -25.002 -9.857 29.896 1.00 87.81 89 ASN A C 1
ATOM 733 O O . ASN A 1 89 ? -25.799 -10.735 30.214 1.00 87.81 89 ASN A O 1
ATOM 737 N N . ALA A 1 90 ? -24.718 -8.831 30.705 1.00 87.88 90 ALA A N 1
ATOM 738 C CA . ALA A 1 90 ? -25.344 -8.656 32.014 1.00 87.88 90 ALA A CA 1
ATOM 739 C C . ALA A 1 90 ? -26.872 -8.516 31.898 1.00 87.88 90 ALA A C 1
ATOM 741 O O . ALA A 1 90 ? -27.615 -9.121 32.671 1.00 87.88 90 ALA A O 1
ATOM 742 N N . LEU A 1 91 ? -27.350 -7.773 30.890 1.00 85.31 91 LEU A N 1
ATOM 743 C CA . LEU A 1 91 ? -28.777 -7.634 30.588 1.00 85.31 91 LEU A CA 1
ATOM 744 C C . LEU A 1 91 ? -29.429 -8.969 30.186 1.00 85.31 91 LEU A C 1
ATOM 746 O O . LEU A 1 91 ? -30.567 -9.237 30.560 1.00 85.31 91 LEU A O 1
ATOM 750 N N . MET A 1 92 ? -28.726 -9.795 29.415 1.00 79.62 92 MET A N 1
ATOM 751 C CA . MET A 1 92 ? -29.216 -11.112 29.001 1.00 79.62 92 MET A CA 1
ATOM 752 C C . MET A 1 92 ? -29.272 -12.085 30.184 1.00 79.62 92 MET A C 1
ATOM 754 O O . MET A 1 92 ? -30.279 -12.768 30.347 1.00 79.62 92 MET A O 1
ATOM 758 N N . ASN A 1 93 ? -28.243 -12.102 31.037 1.00 77.00 93 ASN A N 1
ATOM 759 C CA . ASN A 1 93 ? -28.176 -12.991 32.200 1.00 77.00 93 ASN A CA 1
ATOM 760 C C . ASN A 1 93 ? -29.305 -12.715 33.200 1.00 77.00 93 ASN A C 1
ATOM 762 O O . ASN A 1 93 ? -30.033 -13.634 33.557 1.00 77.00 93 ASN A O 1
ATOM 766 N N . LYS A 1 94 ? -29.570 -11.448 33.549 1.00 76.06 94 LYS A N 1
ATOM 767 C CA . LYS A 1 94 ? -30.685 -11.120 34.460 1.00 76.06 94 LYS A CA 1
ATOM 768 C C . LYS A 1 94 ? -32.063 -11.548 33.928 1.00 76.06 94 LYS A C 1
ATOM 770 O O . LYS A 1 94 ? -32.957 -11.861 34.712 1.00 76.06 94 LYS A O 1
ATOM 775 N N . ASN A 1 95 ? -32.252 -11.563 32.606 1.00 70.88 95 ASN A N 1
ATOM 776 C CA . ASN A 1 95 ? -33.501 -12.010 31.980 1.00 70.88 95 ASN A CA 1
ATOM 777 C C . ASN A 1 95 ? -33.627 -13.548 31.994 1.00 70.88 95 ASN A C 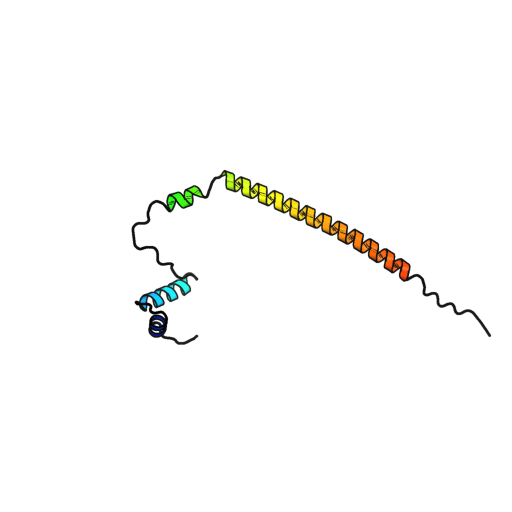1
ATOM 779 O O . ASN A 1 95 ? -34.736 -14.077 32.063 1.00 70.88 95 ASN A O 1
ATOM 783 N N . GLN A 1 96 ? -32.502 -14.270 31.949 1.00 68.69 96 GLN A N 1
ATOM 784 C CA . GLN A 1 96 ? -32.463 -15.728 32.118 1.00 68.69 96 GLN A CA 1
ATOM 785 C C . GLN A 1 96 ? -32.720 -16.125 33.578 1.00 68.69 96 GLN A C 1
ATOM 787 O O . GLN A 1 96 ? -33.544 -17.002 33.831 1.00 68.69 96 GLN A O 1
ATOM 792 N N . ASP A 1 97 ? -32.107 -15.431 34.539 1.00 57.78 97 ASP A N 1
ATOM 793 C CA . ASP A 1 97 ? -32.278 -15.705 35.975 1.00 57.78 97 ASP A CA 1
ATOM 794 C C . ASP A 1 97 ? -33.709 -15.418 36.460 1.00 57.78 97 ASP A C 1
ATOM 796 O O . ASP A 1 97 ? -34.234 -16.105 37.331 1.00 57.78 97 ASP A O 1
ATOM 800 N N . SER A 1 98 ? -34.391 -14.436 35.864 1.00 57.72 98 SER A N 1
ATOM 801 C CA . SER A 1 98 ? -35.809 -14.165 36.150 1.00 57.72 98 SER A CA 1
ATOM 802 C C . SER A 1 98 ? -36.767 -15.157 35.477 1.00 57.72 98 SER A C 1
ATOM 804 O O . SER A 1 98 ? -37.874 -15.358 35.975 1.00 57.72 98 SER A O 1
ATOM 806 N N . SER A 1 99 ? -36.347 -15.827 34.398 1.00 55.72 99 SER A N 1
ATOM 807 C CA . SER A 1 99 ? -37.153 -16.854 33.717 1.00 55.72 99 SER A CA 1
ATOM 808 C C . SER A 1 99 ? -36.992 -18.255 34.323 1.00 55.72 99 SER A C 1
ATOM 810 O O . SER A 1 99 ? -37.860 -19.104 34.133 1.00 55.72 99 SER A O 1
ATOM 812 N N . THR A 1 100 ? -35.926 -18.519 35.085 1.00 52.34 100 THR A N 1
ATOM 813 C CA . THR A 1 100 ? -35.638 -19.850 35.659 1.00 52.34 100 THR A CA 1
ATOM 814 C C . THR A 1 100 ? -36.186 -20.076 37.078 1.00 52.34 100 THR A C 1
ATOM 816 O O . THR A 1 100 ? -36.077 -21.182 37.602 1.00 52.34 100 THR A O 1
ATOM 819 N N . VAL A 1 101 ? -36.861 -19.096 37.697 1.00 50.19 101 VAL A N 1
ATOM 820 C CA . VAL A 1 101 ? -37.351 -19.182 39.097 1.00 50.19 101 VAL A CA 1
ATOM 821 C C . VAL A 1 101 ? -38.754 -19.813 39.259 1.00 50.19 101 VAL A C 1
ATOM 823 O O . VAL A 1 101 ? -39.233 -19.976 40.380 1.00 50.19 101 VAL A O 1
ATOM 826 N N . SER A 1 102 ? -39.424 -20.266 38.192 1.00 53.88 102 SER A N 1
ATOM 827 C CA . SER A 1 102 ? -40.783 -20.839 38.296 1.00 53.88 102 SER A CA 1
ATOM 828 C C . SER A 1 102 ? -40.895 -22.300 37.847 1.00 53.88 102 SER A C 1
ATOM 830 O O . SER A 1 102 ? -41.668 -22.620 36.948 1.00 53.88 102 SER A O 1
ATOM 832 N N . VAL A 1 103 ? -40.200 -23.217 38.524 1.00 55.09 103 VAL A N 1
ATOM 833 C CA . VAL A 1 103 ? -40.611 -24.634 38.564 1.00 55.09 103 VAL A CA 1
ATOM 834 C C . VAL A 1 103 ? -40.557 -25.127 40.012 1.00 55.09 103 VAL A C 1
ATOM 836 O O . VAL A 1 103 ? -39.630 -25.808 40.435 1.00 55.09 103 VAL A O 1
ATOM 839 N N . LYS A 1 104 ? -41.571 -24.761 40.805 1.00 60.25 104 LYS A N 1
ATOM 840 C CA . LYS A 1 104 ? -41.947 -25.526 42.003 1.00 60.25 104 LYS A CA 1
ATOM 841 C C . LYS A 1 104 ? -42.898 -26.634 41.544 1.00 60.25 104 LYS A C 1
ATOM 843 O O . LYS A 1 104 ? -44.019 -26.299 41.158 1.00 60.25 104 LYS A O 1
ATOM 848 N N . PRO A 1 105 ? -42.538 -27.929 41.607 1.00 54.56 105 PRO A N 1
ATOM 849 C CA . PRO A 1 105 ? -43.546 -28.971 41.557 1.00 54.56 105 PRO A CA 1
ATOM 850 C C . PRO A 1 105 ? -44.318 -28.926 42.880 1.00 54.56 105 PRO A C 1
ATOM 852 O O . PRO A 1 105 ? -43.926 -29.494 43.897 1.00 54.56 105 PRO A O 1
ATOM 855 N N . SER A 1 106 ? -45.418 -28.176 42.867 1.00 59.62 106 SER A N 1
ATOM 856 C CA . SER A 1 106 ? -46.507 -28.333 43.818 1.00 59.62 106 SER A CA 1
ATOM 857 C C . SER A 1 106 ? -47.084 -29.731 43.624 1.00 59.62 106 SER A C 1
ATOM 859 O O . SER A 1 106 ? -47.847 -29.948 42.688 1.00 59.62 106 SER A O 1
ATOM 861 N N . ASN A 1 107 ? -46.766 -30.663 44.519 1.00 55.56 107 ASN A N 1
ATOM 862 C CA . ASN A 1 107 ? -47.679 -31.767 44.769 1.00 55.56 107 ASN A CA 1
ATOM 863 C C . ASN A 1 107 ? -47.828 -31.998 46.271 1.00 55.56 107 ASN A C 1
ATOM 865 O O . ASN A 1 107 ? -47.028 -32.653 46.931 1.00 55.56 107 ASN A O 1
ATOM 869 N N . SER A 1 108 ? -48.873 -31.372 46.804 1.00 58.22 108 SER A N 1
ATOM 870 C CA . SER A 1 108 ? -49.468 -31.694 48.091 1.00 58.22 108 SER A CA 1
ATOM 871 C C . SER A 1 108 ? -50.550 -32.758 47.904 1.00 58.22 108 SER A C 1
ATOM 873 O O . SER A 1 108 ? -51.294 -32.654 46.930 1.00 58.22 108 SER A O 1
ATOM 875 N N . LYS A 1 109 ? -50.738 -33.589 48.944 1.00 50.88 109 LYS A N 1
ATOM 876 C CA . LYS A 1 109 ? -51.937 -34.400 49.266 1.00 50.88 109 LYS A CA 1
ATOM 877 C C . LYS A 1 109 ? -52.063 -35.711 48.467 1.00 50.88 109 LYS A C 1
ATOM 879 O O . LYS A 1 109 ? -51.799 -35.725 47.280 1.00 50.88 109 LYS A O 1
ATOM 884 N N . LYS A 1 110 ? -52.533 -36.832 49.020 1.00 47.47 110 LYS A N 1
ATOM 885 C CA . LYS A 1 110 ? -53.083 -37.209 50.339 1.00 47.47 110 LYS A CA 1
ATOM 886 C C . LYS A 1 110 ? -53.439 -38.708 50.240 1.00 47.47 110 LYS A C 1
ATOM 888 O O . LYS A 1 110 ? -53.711 -39.156 49.129 1.00 47.47 110 LYS A O 1
ATOM 893 N N . SER A 1 111 ? -53.538 -39.356 51.405 1.00 48.28 111 SER A N 1
ATOM 894 C CA . SER A 1 111 ? -54.047 -40.717 51.683 1.00 48.28 111 SER A CA 1
ATOM 895 C C . SER A 1 111 ? -53.047 -41.860 51.604 1.00 48.28 111 SER A C 1
ATOM 897 O O . SER A 1 111 ? -52.376 -42.011 50.567 1.00 48.28 111 SER A O 1
#

Organism: NCBI:txid1234873

Radius of gyration: 35.35 Å; chains: 1; bounding box: 76×56×84 Å

Foldseek 3Di:
DPPDDLVNVCVVVVNPDSVLVVVQVVCCVVPVDGDDPDPPDDPPPCVVVVVVVPCPVVVVVVVVVVVVVVVVVVVVVVVVVVVVVVVVVVVVVVVVVVVPPPDDPDDDDDD

pLDDT: mean 78.3, std 16.71, range [46.44, 98.5]